Protein AF-A0A4R7TVL1-F1 (afdb_monomer)

Radius of gyration: 19.16 Å; Cα contacts (8 Å, |Δi|>4): 95; chains: 1; bounding box: 61×20×56 Å

Mean predicted aligned error: 7.02 Å

Nearest PDB structures (foldseek):
  8eja-assembly1_B  TM=5.058E-01  e=2.540E+00  synthetic construct

Foldseek 3Di:
DPPPPADPVLVVQLVVQLVVVLVVQVVCVVVPVLLNVLLVLLLVLVVQLVVQLVVQVVVLVVVVVVDPDPPVSVVVSVVSNVVSVVVSVVSVVVVQVVLVVVCVVVVHDSPCPPPSSVCSNCSSVVSVVVSVVVVVVVVVVVVVVVVD

Structure (mmCIF, N/CA/C/O backbone):
data_AF-A0A4R7TVL1-F1
#
_entry.id   AF-A0A4R7TVL1-F1
#
loop_
_atom_site.group_PDB
_atom_site.id
_atom_site.type_symbol
_atom_site.label_atom_id
_atom_site.label_alt_id
_atom_site.label_comp_id
_atom_site.label_asym_id
_atom_site.label_entity_id
_atom_site.label_seq_id
_atom_site.pdbx_PDB_ins_code
_atom_site.Cartn_x
_atom_site.Cartn_y
_atom_site.Cartn_z
_atom_site.occupancy
_atom_site.B_iso_or_equiv
_atom_site.auth_seq_id
_atom_site.auth_comp_id
_atom_site.auth_asym_id
_atom_site.auth_atom_id
_atom_site.pdbx_PDB_model_num
ATOM 1 N N . MET A 1 1 ? -21.697 -12.369 18.316 1.00 29.62 1 MET A N 1
ATOM 2 C CA . MET A 1 1 ? -21.989 -11.792 16.985 1.00 29.62 1 MET A CA 1
ATOM 3 C C . MET A 1 1 ? -20.853 -10.844 16.601 1.00 29.62 1 MET A C 1
ATOM 5 O O . MET A 1 1 ? -20.816 -9.701 17.048 1.00 29.62 1 MET A O 1
ATOM 9 N N . THR A 1 2 ? -19.835 -11.340 15.901 1.00 31.45 2 THR A N 1
ATOM 10 C CA . THR A 1 2 ? -18.734 -10.513 15.387 1.00 31.45 2 THR A CA 1
ATOM 11 C C . THR A 1 2 ? -19.299 -9.596 14.310 1.00 31.45 2 THR A C 1
ATOM 13 O O . THR A 1 2 ? -19.617 -10.050 13.218 1.00 31.45 2 THR A O 1
ATOM 16 N N . LYS A 1 3 ? -19.479 -8.308 14.623 1.00 42.66 3 LYS A N 1
ATOM 17 C CA . LYS A 1 3 ? -19.609 -7.284 13.582 1.00 42.66 3 LYS A CA 1
ATOM 18 C C . LYS A 1 3 ? -18.309 -7.345 12.782 1.00 42.66 3 LYS A C 1
ATOM 20 O O . LYS A 1 3 ? -17.269 -6.948 13.306 1.00 42.66 3 LYS A O 1
ATOM 25 N N . ASP A 1 4 ? -18.357 -7.933 11.590 1.00 48.88 4 ASP A N 1
ATOM 26 C CA . ASP A 1 4 ? -17.202 -8.008 10.703 1.00 48.88 4 ASP A CA 1
ATOM 27 C C . ASP A 1 4 ? -16.665 -6.584 10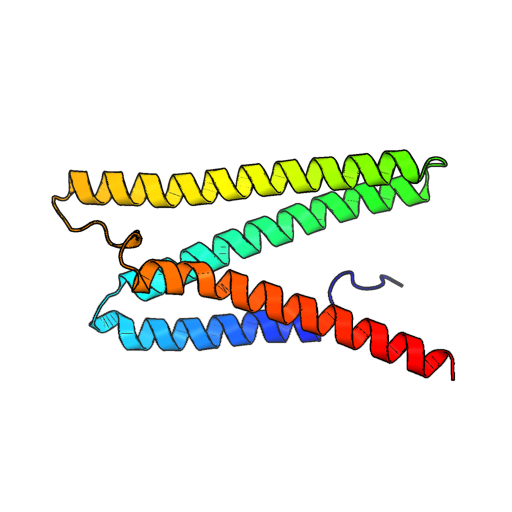.495 1.00 48.88 4 ASP A C 1
ATOM 29 O O . ASP A 1 4 ? -17.401 -5.663 10.141 1.00 48.88 4 ASP A O 1
ATOM 33 N N . VAL A 1 5 ? -15.380 -6.389 10.803 1.00 51.59 5 VAL A N 1
ATOM 34 C CA . VAL A 1 5 ? -14.697 -5.084 10.729 1.00 51.59 5 VAL A CA 1
ATOM 35 C C . VAL A 1 5 ? -14.596 -4.599 9.273 1.00 51.59 5 VAL A C 1
ATOM 37 O O . VAL A 1 5 ? -14.470 -3.403 9.028 1.00 51.59 5 VAL A O 1
ATOM 40 N N . ILE A 1 6 ? -14.712 -5.521 8.311 1.00 59.03 6 ILE A N 1
ATOM 41 C CA . ILE A 1 6 ? -14.712 -5.278 6.867 1.00 59.03 6 ILE A CA 1
ATOM 42 C C . ILE A 1 6 ? -15.932 -5.990 6.270 1.00 59.03 6 ILE A C 1
ATOM 44 O O . ILE A 1 6 ? -16.136 -7.178 6.513 1.00 59.03 6 ILE A O 1
ATOM 48 N N . ASP A 1 7 ? -16.740 -5.281 5.477 1.00 70.56 7 ASP A N 1
ATOM 49 C CA . ASP A 1 7 ? -17.842 -5.894 4.726 1.00 70.56 7 ASP A CA 1
ATOM 50 C C . ASP A 1 7 ? -17.260 -6.894 3.715 1.00 70.56 7 ASP A C 1
ATOM 52 O O . ASP A 1 7 ? -16.545 -6.505 2.786 1.00 70.56 7 ASP A O 1
ATOM 56 N N . LYS A 1 8 ? -17.569 -8.187 3.886 1.00 74.81 8 LYS A N 1
ATOM 57 C CA . LYS A 1 8 ? -17.088 -9.270 3.012 1.00 74.81 8 LYS A CA 1
ATOM 58 C C . LYS A 1 8 ? -17.325 -8.972 1.531 1.00 74.81 8 LYS A C 1
ATOM 60 O O . LYS A 1 8 ? -16.461 -9.278 0.716 1.00 74.81 8 LYS A O 1
ATOM 65 N N . LYS A 1 9 ? -18.447 -8.333 1.171 1.00 77.81 9 LYS A N 1
ATOM 66 C CA . LYS A 1 9 ? -18.754 -7.988 -0.229 1.00 77.81 9 LYS A CA 1
ATOM 67 C C . LYS A 1 9 ? -17.755 -6.978 -0.794 1.00 77.81 9 LYS A C 1
ATOM 69 O O . LYS A 1 9 ? -17.403 -7.050 -1.962 1.00 77.81 9 LYS A O 1
ATOM 74 N N . ILE A 1 10 ? -17.273 -6.063 0.037 1.00 80.50 10 ILE A N 1
ATOM 75 C CA . ILE A 1 10 ? -16.334 -5.013 -0.369 1.00 80.50 10 ILE A CA 1
ATOM 76 C C . ILE A 1 10 ? -14.918 -5.555 -0.463 1.00 80.50 10 ILE A C 1
ATOM 78 O O . ILE A 1 10 ? -14.186 -5.194 -1.379 1.00 80.50 10 ILE A O 1
ATOM 82 N N . PHE A 1 11 ? -14.556 -6.480 0.424 1.00 82.06 11 PHE A N 1
ATOM 83 C CA . PHE A 1 11 ? -13.307 -7.217 0.285 1.00 82.06 11 PHE A CA 1
ATOM 84 C C . PHE A 1 11 ? -13.270 -8.026 -1.020 1.00 82.06 11 PHE A C 1
ATOM 86 O O . PHE A 1 11 ? -12.269 -8.001 -1.728 1.00 82.06 11 PHE A O 1
ATOM 93 N N . VAL A 1 12 ? -14.381 -8.678 -1.387 1.00 85.62 12 VAL A N 1
ATOM 94 C CA . VAL A 1 12 ? -14.497 -9.374 -2.679 1.00 85.62 12 VAL A CA 1
ATOM 95 C C . VAL A 1 12 ? -14.328 -8.400 -3.847 1.00 85.62 12 VAL A C 1
ATOM 97 O O . VAL A 1 12 ? -13.551 -8.690 -4.749 1.00 85.62 12 VAL A O 1
ATOM 100 N N . ILE A 1 13 ? -14.976 -7.229 -3.813 1.00 86.62 13 ILE A N 1
ATOM 101 C CA . ILE A 1 13 ? -14.802 -6.189 -4.846 1.00 86.62 13 ILE A CA 1
ATOM 102 C C . ILE A 1 13 ? -13.330 -5.768 -4.957 1.00 86.62 13 ILE A C 1
ATOM 104 O O . ILE A 1 13 ? -12.794 -5.724 -6.062 1.00 86.62 13 ILE A O 1
ATOM 108 N N . PHE A 1 14 ? -12.658 -5.523 -3.829 1.00 89.75 14 PHE A N 1
ATOM 109 C CA . PHE A 1 14 ? -11.236 -5.182 -3.801 1.00 89.75 14 PHE A CA 1
ATOM 110 C C . PHE A 1 14 ? -10.373 -6.257 -4.481 1.00 89.75 14 PHE A C 1
ATOM 112 O O . PHE A 1 14 ? -9.539 -5.930 -5.325 1.00 89.75 14 PHE A O 1
ATOM 119 N N . VAL A 1 15 ? -10.582 -7.535 -4.153 1.00 90.62 15 VAL A N 1
ATOM 120 C CA . VAL A 1 15 ? -9.815 -8.647 -4.738 1.00 90.62 15 VAL A CA 1
ATOM 121 C C . VAL A 1 15 ? -10.101 -8.792 -6.232 1.00 90.62 15 VAL A C 1
ATOM 123 O O . VAL A 1 15 ? -9.164 -8.869 -7.022 1.00 90.62 15 VAL A O 1
ATOM 126 N N . VAL A 1 16 ? -11.374 -8.776 -6.635 1.00 93.12 16 VAL A N 1
ATOM 127 C CA . VAL A 1 16 ? -11.780 -8.928 -8.043 1.00 93.12 16 VAL A CA 1
ATOM 128 C C . VAL A 1 16 ? -11.211 -7.804 -8.905 1.00 93.12 16 VAL A C 1
ATOM 130 O O . VAL A 1 16 ? -10.662 -8.078 -9.969 1.00 93.12 16 VAL A O 1
ATOM 133 N N . LEU A 1 17 ? -11.270 -6.554 -8.438 1.00 93.56 17 LEU A N 1
ATOM 134 C CA . LEU A 1 17 ? -10.680 -5.424 -9.157 1.00 93.56 17 LEU A CA 1
ATOM 135 C C . LEU A 1 17 ? -9.159 -5.570 -9.282 1.00 93.56 17 LEU A C 1
ATOM 137 O O . LEU A 1 17 ? -8.616 -5.340 -10.358 1.00 93.56 17 LEU A O 1
ATOM 141 N N . ASN A 1 18 ? -8.463 -6.007 -8.229 1.00 95.56 18 ASN A N 1
ATOM 142 C CA . ASN A 1 18 ? -7.019 -6.239 -8.315 1.00 95.56 18 ASN A CA 1
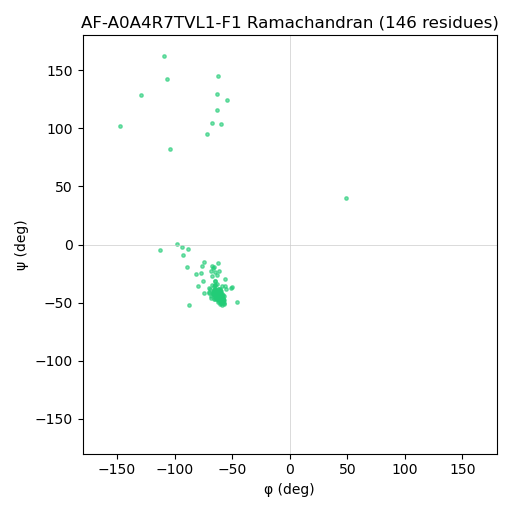ATOM 143 C C . ASN A 1 18 ? -6.658 -7.367 -9.288 1.00 95.56 18 ASN A C 1
ATOM 145 O O . ASN A 1 18 ? -5.671 -7.230 -10.007 1.00 95.56 18 ASN A O 1
ATOM 149 N N . ILE A 1 19 ? -7.447 -8.445 -9.346 1.00 95.06 19 ILE A N 1
ATOM 150 C CA . ILE A 1 19 ? -7.264 -9.524 -10.330 1.00 95.06 19 ILE A CA 1
ATOM 151 C C . ILE A 1 19 ? -7.505 -8.995 -11.745 1.00 95.06 19 ILE A C 1
ATOM 153 O O . ILE A 1 19 ? -6.700 -9.245 -12.635 1.00 95.06 19 ILE A O 1
ATOM 157 N N . PHE A 1 20 ? -8.572 -8.224 -11.954 1.00 96.25 20 PHE A N 1
ATOM 158 C CA . PHE A 1 20 ? -8.883 -7.632 -13.254 1.00 96.25 20 PHE A CA 1
ATOM 159 C C . PHE A 1 20 ? -7.742 -6.740 -13.766 1.00 96.25 20 PHE A C 1
ATOM 161 O O . PHE A 1 20 ? -7.275 -6.919 -14.889 1.00 96.25 20 PHE A O 1
ATOM 168 N N . PHE A 1 21 ? -7.218 -5.843 -12.925 1.00 95.06 21 PHE A N 1
ATOM 169 C CA . PHE A 1 21 ? -6.055 -5.026 -13.284 1.00 95.06 21 PHE A CA 1
ATOM 170 C C . PHE A 1 21 ? -4.779 -5.858 -13.465 1.00 95.06 21 PHE A C 1
ATOM 172 O O . PHE A 1 21 ? -4.006 -5.578 -14.377 1.00 95.06 21 PHE A O 1
ATOM 179 N N . ALA A 1 22 ? -4.578 -6.917 -12.674 1.00 94.62 22 ALA A N 1
ATOM 180 C CA . ALA A 1 22 ? -3.458 -7.835 -12.876 1.00 94.62 22 ALA A CA 1
ATOM 181 C C . ALA A 1 22 ? -3.517 -8.501 -14.259 1.00 94.62 22 ALA A C 1
ATOM 183 O O . ALA A 1 22 ? -2.488 -8.607 -14.914 1.00 94.62 22 ALA A O 1
ATOM 184 N N . LEU A 1 23 ? -4.705 -8.891 -14.733 1.00 95.19 23 LEU A N 1
ATOM 185 C CA . LEU A 1 23 ? -4.888 -9.441 -16.080 1.00 95.19 23 LEU A CA 1
ATOM 186 C C . LEU A 1 23 ? -4.603 -8.401 -17.170 1.00 95.19 23 LEU A C 1
ATOM 188 O O . LEU A 1 23 ? -3.962 -8.739 -18.162 1.00 95.19 23 LEU A O 1
ATOM 192 N N . ILE A 1 24 ? -5.003 -7.137 -16.976 1.00 93.69 24 ILE A N 1
ATOM 193 C CA . ILE A 1 24 ? -4.649 -6.041 -17.894 1.00 93.69 24 ILE A CA 1
ATOM 194 C C . ILE A 1 24 ? -3.126 -5.893 -17.972 1.00 93.69 24 ILE A C 1
ATOM 196 O O . ILE A 1 24 ? -2.562 -5.910 -19.064 1.00 93.69 24 ILE A O 1
ATOM 200 N N . TYR A 1 25 ? -2.432 -5.808 -16.836 1.00 93.06 25 TYR A N 1
ATOM 201 C CA . TYR A 1 25 ? -0.974 -5.663 -16.832 1.00 93.06 25 TYR A CA 1
ATOM 202 C C . TYR A 1 25 ? -0.252 -6.904 -17.350 1.00 93.06 25 TYR A C 1
ATOM 204 O O . TYR A 1 25 ? 0.754 -6.772 -18.038 1.00 93.06 25 TYR A O 1
ATOM 212 N N . LEU A 1 26 ? -0.786 -8.098 -17.088 1.00 92.12 26 LEU A N 1
ATOM 213 C CA . LEU A 1 26 ? -0.276 -9.342 -17.653 1.00 92.12 26 LEU A CA 1
ATOM 214 C C . LEU A 1 26 ? -0.431 -9.362 -19.177 1.00 92.12 26 LEU A C 1
ATOM 216 O O . LEU A 1 26 ? 0.493 -9.765 -19.875 1.00 92.12 26 LEU A O 1
ATOM 220 N N . SER A 1 27 ? -1.555 -8.865 -19.702 1.00 92.94 27 SER A N 1
ATOM 221 C CA . SER A 1 27 ? -1.753 -8.742 -21.148 1.00 92.94 27 SER A CA 1
ATOM 222 C C . SER A 1 27 ? -0.763 -7.774 -21.794 1.00 92.94 27 SER A C 1
ATOM 224 O O . SER A 1 27 ? -0.432 -7.963 -22.951 1.00 92.94 27 SER A O 1
ATOM 226 N N . LEU A 1 28 ? -0.241 -6.791 -21.052 1.00 89.62 28 LEU A N 1
ATOM 227 C CA . LEU A 1 28 ? 0.774 -5.838 -21.516 1.00 89.62 28 LEU A CA 1
ATOM 228 C C . LEU A 1 28 ? 2.212 -6.280 -21.187 1.00 89.62 28 LEU A C 1
ATOM 230 O O . LEU A 1 28 ? 3.169 -5.610 -21.576 1.00 89.62 28 LEU A O 1
ATOM 234 N N . ALA A 1 29 ? 2.388 -7.412 -20.498 1.00 82.81 29 ALA A N 1
ATOM 235 C CA . ALA A 1 29 ? 3.693 -7.865 -20.019 1.00 82.81 29 ALA A CA 1
ATOM 236 C C . ALA A 1 29 ? 4.656 -8.260 -21.152 1.00 82.81 29 ALA A C 1
ATOM 238 O O . ALA A 1 29 ? 5.863 -8.289 -20.929 1.00 82.81 29 ALA A O 1
ATOM 239 N N . PHE A 1 30 ? 4.150 -8.527 -22.363 1.00 83.62 30 PHE A N 1
ATOM 240 C CA . PHE A 1 30 ? 4.994 -8.740 -23.545 1.00 83.62 30 PHE A CA 1
ATOM 241 C C . PHE A 1 30 ? 5.724 -7.462 -23.993 1.00 83.62 30 PHE A C 1
ATOM 243 O O . PHE A 1 30 ? 6.748 -7.557 -24.663 1.00 83.62 30 PHE A O 1
ATOM 250 N N . ILE A 1 31 ? 5.202 -6.282 -23.631 1.00 84.62 31 ILE A N 1
ATOM 251 C CA . ILE A 1 31 ? 5.834 -4.980 -23.885 1.00 84.62 31 ILE A CA 1
ATOM 252 C C . ILE A 1 31 ? 6.788 -4.657 -22.739 1.00 84.62 31 ILE A C 1
ATOM 254 O O . ILE A 1 31 ? 7.956 -4.348 -22.959 1.00 84.62 31 ILE A O 1
ATOM 258 N N . ASP A 1 32 ? 6.279 -4.732 -21.508 1.00 85.25 32 ASP A N 1
ATOM 259 C CA . ASP A 1 32 ? 7.058 -4.448 -20.311 1.00 85.25 32 ASP A CA 1
ATOM 260 C C . ASP A 1 32 ? 6.585 -5.314 -19.135 1.00 85.25 32 ASP 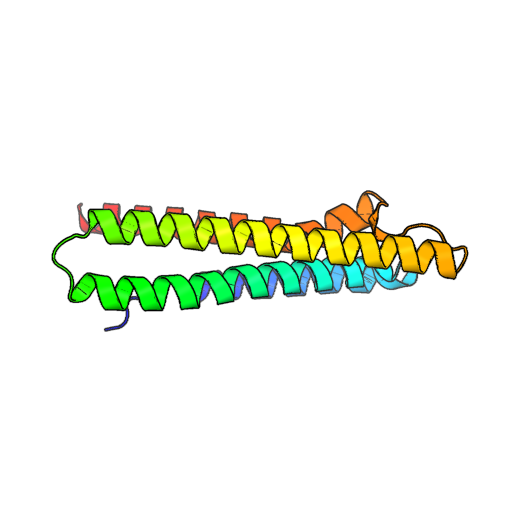A C 1
ATOM 262 O O . ASP A 1 32 ? 5.577 -5.047 -18.477 1.00 85.25 32 ASP A O 1
ATOM 266 N N . TRP A 1 33 ? 7.349 -6.367 -18.842 1.00 84.75 33 TRP A N 1
ATOM 267 C CA . TRP A 1 33 ? 7.082 -7.291 -17.736 1.00 84.75 33 TRP A CA 1
ATOM 268 C C . TRP A 1 33 ? 7.123 -6.607 -16.359 1.00 84.75 33 TRP A C 1
ATOM 270 O O . TRP A 1 33 ? 6.613 -7.139 -15.369 1.00 84.75 33 TRP A O 1
ATOM 280 N N . THR A 1 34 ? 7.697 -5.408 -16.269 1.00 86.94 34 THR A N 1
ATOM 281 C CA . THR A 1 34 ? 7.779 -4.670 -15.009 1.00 86.94 34 THR A CA 1
ATOM 282 C C . THR A 1 34 ? 6.436 -4.056 -14.602 1.00 86.94 34 THR A C 1
ATOM 284 O O . THR A 1 34 ? 6.225 -3.784 -13.419 1.00 86.94 34 THR A O 1
ATOM 287 N N . LEU A 1 35 ? 5.470 -3.974 -15.529 1.00 89.19 35 LEU A N 1
ATOM 288 C CA . LEU A 1 35 ? 4.090 -3.564 -15.251 1.00 89.19 35 LEU A CA 1
ATOM 289 C C . LEU A 1 35 ? 3.415 -4.499 -14.240 1.00 89.19 35 LEU A C 1
ATOM 291 O O . LEU A 1 35 ? 2.869 -4.035 -13.235 1.00 89.19 35 LEU A O 1
ATOM 295 N N . ILE A 1 36 ? 3.482 -5.816 -14.482 1.00 90.69 36 ILE A N 1
ATOM 296 C CA . ILE A 1 36 ? 2.872 -6.815 -13.595 1.00 90.69 36 ILE A CA 1
ATOM 297 C C . ILE A 1 36 ? 3.619 -6.902 -12.261 1.00 90.69 36 ILE A C 1
ATOM 299 O O . ILE A 1 36 ? 2.981 -7.005 -11.214 1.00 90.69 36 ILE A O 1
ATOM 303 N N . LEU A 1 37 ? 4.951 -6.773 -12.269 1.00 88.31 37 LEU A N 1
ATOM 304 C CA . LEU A 1 37 ? 5.728 -6.692 -11.031 1.00 88.31 37 LEU A CA 1
ATOM 305 C C . LEU A 1 37 ? 5.336 -5.487 -10.175 1.00 88.31 37 LEU A C 1
ATOM 307 O O . LEU A 1 37 ? 5.203 -5.633 -8.958 1.00 88.31 37 LEU A O 1
ATOM 311 N N . GLY A 1 38 ? 5.163 -4.316 -10.792 1.00 90.56 38 GLY A N 1
ATOM 312 C CA . GLY A 1 38 ? 4.739 -3.099 -10.106 1.00 90.56 38 GLY A CA 1
ATOM 313 C C . GLY A 1 38 ? 3.412 -3.316 -9.385 1.00 90.56 38 GLY A C 1
ATOM 314 O O . GLY A 1 38 ? 3.330 -3.113 -8.172 1.00 90.56 38 GLY A O 1
ATOM 315 N N . HIS A 1 39 ? 2.413 -3.848 -10.096 1.00 93.81 39 HIS A N 1
ATOM 316 C CA . HIS A 1 39 ? 1.098 -4.164 -9.527 1.00 93.81 39 HIS A CA 1
ATOM 317 C C . HIS A 1 39 ? 1.164 -5.196 -8.397 1.00 93.81 39 HIS A C 1
ATOM 319 O O . HIS A 1 39 ? 0.575 -4.984 -7.338 1.00 93.81 39 HIS A O 1
ATOM 325 N N . LEU A 1 40 ? 1.917 -6.288 -8.571 1.00 92.25 40 LEU A N 1
ATOM 326 C CA . LEU A 1 40 ? 2.085 -7.307 -7.527 1.00 92.25 40 LEU A CA 1
ATOM 327 C C . LEU A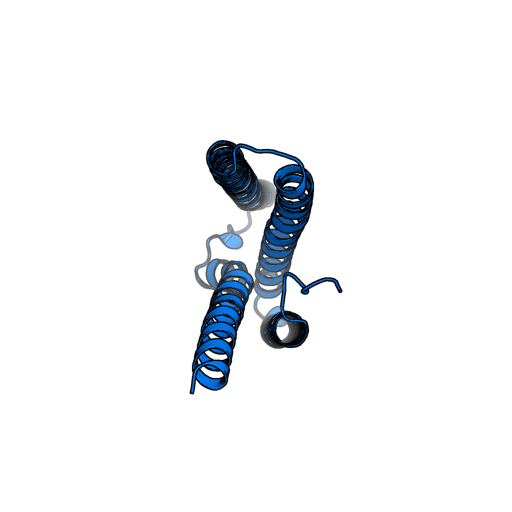 1 40 ? 2.769 -6.738 -6.280 1.00 92.25 40 LEU A C 1
ATOM 329 O O . LEU A 1 40 ? 2.323 -6.994 -5.161 1.00 92.25 40 LEU A O 1
ATOM 333 N N . THR A 1 41 ? 3.808 -5.923 -6.463 1.00 91.75 41 THR A N 1
ATOM 334 C CA . THR A 1 41 ? 4.512 -5.258 -5.359 1.00 91.75 41 THR A CA 1
ATOM 335 C C . THR A 1 41 ? 3.567 -4.316 -4.616 1.00 91.75 41 THR A C 1
ATOM 337 O O . THR A 1 41 ? 3.463 -4.390 -3.392 1.00 91.75 41 THR A O 1
ATOM 340 N N . GLY A 1 42 ? 2.812 -3.485 -5.340 1.00 93.25 42 GLY A N 1
ATOM 341 C CA . GLY A 1 42 ? 1.804 -2.596 -4.756 1.00 93.25 42 GLY A CA 1
ATOM 342 C C . GLY A 1 42 ? 0.710 -3.352 -3.997 1.00 93.25 42 GLY A C 1
ATOM 343 O O . GLY A 1 42 ? 0.312 -2.956 -2.899 1.00 93.25 42 GLY A O 1
ATOM 344 N N . PHE A 1 43 ? 0.264 -4.488 -4.537 1.00 94.12 43 PHE A N 1
ATOM 345 C CA . PHE A 1 43 ? -0.732 -5.341 -3.896 1.00 94.12 43 PHE A CA 1
ATOM 346 C C . PHE A 1 43 ? -0.203 -5.913 -2.578 1.00 94.12 43 PHE A C 1
ATOM 348 O O . PHE A 1 43 ? -0.886 -5.828 -1.557 1.00 94.12 43 PHE A O 1
ATOM 355 N N . LEU A 1 44 ? 1.032 -6.424 -2.565 1.00 92.62 44 LEU A N 1
ATOM 356 C CA . LEU A 1 44 ? 1.676 -6.935 -1.351 1.00 92.62 44 LEU A CA 1
ATOM 357 C C . LEU A 1 44 ? 1.836 -5.850 -0.279 1.00 92.62 44 LEU A C 1
ATOM 359 O O . LEU A 1 44 ? 1.545 -6.111 0.889 1.00 92.62 44 LEU A O 1
ATOM 363 N N . VAL A 1 45 ? 2.228 -4.631 -0.665 1.00 94.06 45 VAL A N 1
ATOM 364 C CA . VAL A 1 45 ? 2.323 -3.474 0.245 1.00 94.06 45 VAL A CA 1
ATOM 365 C C . VAL A 1 45 ? 0.972 -3.191 0.910 1.00 94.06 45 VAL A C 1
ATOM 367 O O . VAL A 1 45 ? 0.902 -3.035 2.130 1.00 94.06 45 VAL A O 1
ATOM 370 N N . ILE A 1 46 ? -0.116 -3.171 0.136 1.00 93.44 46 ILE A N 1
ATOM 371 C CA . ILE A 1 46 ? -1.464 -2.911 0.662 1.00 93.44 46 ILE A CA 1
ATOM 372 C C . ILE A 1 46 ? -1.984 -4.054 1.528 1.00 93.44 46 ILE A C 1
ATOM 374 O O . ILE A 1 46 ? -2.624 -3.797 2.554 1.00 93.44 46 ILE A O 1
ATOM 378 N N . VAL A 1 47 ? -1.701 -5.306 1.167 1.00 91.00 47 VAL A N 1
ATOM 379 C CA . VAL A 1 47 ? -2.048 -6.466 1.997 1.00 91.00 47 VAL A CA 1
ATOM 380 C C . VAL A 1 47 ? -1.307 -6.396 3.330 1.00 91.00 47 VAL A C 1
ATOM 382 O O . VAL A 1 47 ? -1.943 -6.528 4.378 1.00 91.00 47 VAL A O 1
ATOM 385 N N . TYR A 1 48 ? -0.002 -6.112 3.308 1.00 91.75 48 TYR A N 1
ATOM 386 C CA . TYR A 1 48 ? 0.805 -5.918 4.513 1.00 91.75 48 TYR A CA 1
ATOM 387 C C . TYR A 1 48 ? 0.238 -4.798 5.394 1.00 91.75 48 TYR A C 1
ATOM 389 O O . TYR A 1 48 ? -0.026 -5.015 6.582 1.00 91.75 48 TYR A O 1
ATOM 397 N N . PHE A 1 49 ? -0.016 -3.624 4.811 1.00 92.38 49 PHE A N 1
ATOM 398 C CA . PHE A 1 49 ? -0.588 -2.480 5.519 1.00 92.38 49 PHE A CA 1
ATOM 399 C C . PHE A 1 49 ? -1.943 -2.828 6.150 1.00 92.38 49 PHE A C 1
ATOM 401 O O . PHE A 1 49 ? -2.175 -2.562 7.332 1.00 92.38 49 PHE A O 1
ATOM 408 N N . SER A 1 50 ? -2.833 -3.465 5.387 1.00 88.75 50 SER A N 1
ATOM 409 C CA . SER A 1 50 ? -4.191 -3.799 5.829 1.00 88.75 50 SER A CA 1
ATOM 410 C C . SER A 1 50 ? -4.196 -4.864 6.925 1.00 88.75 50 SER A C 1
ATOM 412 O O . SER A 1 50 ? -4.877 -4.695 7.937 1.00 88.75 50 SER A O 1
ATOM 414 N N . MET A 1 51 ? -3.422 -5.944 6.763 1.00 89.38 51 MET A N 1
ATOM 415 C CA . MET A 1 51 ? -3.335 -7.011 7.764 1.00 89.38 51 MET A CA 1
ATOM 416 C C . MET A 1 51 ? -2.731 -6.501 9.070 1.00 89.38 51 MET A C 1
ATOM 418 O O . MET A 1 51 ? -3.289 -6.751 10.141 1.00 89.38 51 MET A O 1
ATOM 422 N N . THR A 1 52 ? -1.637 -5.741 8.994 1.00 90.00 52 THR A N 1
ATOM 423 C CA . THR A 1 52 ? -0.962 -5.213 10.187 1.00 90.00 52 THR A CA 1
ATOM 424 C C . THR A 1 52 ? -1.891 -4.281 10.966 1.00 90.00 52 THR A C 1
ATOM 426 O O . THR A 1 52 ? -2.033 -4.432 12.182 1.00 90.00 52 THR A O 1
ATOM 429 N N . ASN A 1 53 ? -2.613 -3.392 10.271 1.00 89.12 53 ASN A N 1
ATOM 430 C CA . ASN A 1 53 ? -3.628 -2.542 10.896 1.00 89.12 53 ASN A CA 1
ATOM 431 C C . ASN A 1 53 ? -4.787 -3.352 11.490 1.00 89.12 53 ASN A C 1
ATOM 433 O O . ASN A 1 53 ? -5.199 -3.089 12.619 1.00 89.12 53 ASN A O 1
ATOM 437 N N . TYR A 1 54 ? -5.294 -4.364 10.780 1.00 86.94 54 TYR A N 1
ATOM 438 C CA . TYR A 1 54 ? -6.375 -5.216 11.280 1.00 86.94 54 TYR A CA 1
ATOM 439 C C . TYR A 1 54 ? -5.997 -5.904 12.598 1.00 86.94 54 TYR A C 1
ATOM 441 O O . TYR A 1 54 ? -6.754 -5.836 13.571 1.00 86.94 54 TYR A O 1
ATOM 449 N N . PHE A 1 55 ? -4.821 -6.534 12.664 1.00 86.62 55 PHE A N 1
ATOM 450 C CA . PHE A 1 55 ? -4.366 -7.217 13.876 1.00 86.62 55 PHE A CA 1
ATOM 451 C C . PHE A 1 55 ? -4.100 -6.239 15.024 1.00 86.62 55 PHE A C 1
ATOM 453 O O . PHE A 1 55 ? -4.525 -6.496 16.156 1.00 86.62 55 PHE A O 1
ATOM 460 N N . ALA A 1 56 ? -3.463 -5.101 14.735 1.00 87.50 56 ALA A N 1
ATOM 461 C CA . ALA A 1 56 ? -3.219 -4.049 15.714 1.00 87.50 56 ALA A CA 1
ATOM 462 C C . ALA A 1 56 ? -4.527 -3.512 16.315 1.00 87.50 56 ALA A C 1
ATOM 464 O O . ALA A 1 56 ? -4.705 -3.515 17.536 1.00 87.50 56 ALA A O 1
ATOM 465 N N . PHE A 1 57 ? -5.476 -3.115 15.466 1.00 85.81 57 PHE A N 1
ATOM 466 C CA . PHE A 1 57 ? -6.762 -2.582 15.906 1.00 85.81 57 PHE A CA 1
ATOM 467 C C . PHE A 1 57 ? -7.595 -3.621 16.641 1.00 85.81 57 PHE A C 1
ATOM 469 O O . PHE A 1 57 ? -8.171 -3.303 17.679 1.00 85.81 57 PHE A O 1
ATOM 476 N N . LYS A 1 58 ? -7.611 -4.880 16.186 1.00 85.00 58 LYS A N 1
ATOM 477 C CA . LYS A 1 58 ? -8.307 -5.966 16.890 1.00 85.00 58 LYS A CA 1
ATOM 478 C C . LYS A 1 58 ? -7.801 -6.118 18.326 1.00 85.00 58 LYS A C 1
ATOM 480 O O . LYS A 1 58 ? -8.615 -6.224 19.243 1.00 85.00 58 LYS A O 1
ATOM 485 N N . LYS A 1 59 ? -6.480 -6.078 18.533 1.00 84.31 59 LYS A N 1
ATOM 486 C CA . LYS A 1 59 ? -5.861 -6.199 19.863 1.00 84.31 59 LYS A CA 1
ATOM 487 C C . LYS A 1 59 ? -6.213 -5.018 20.773 1.00 84.31 59 LYS A C 1
ATOM 489 O O . LYS A 1 59 ? -6.546 -5.226 21.938 1.00 84.31 59 LYS A O 1
ATOM 494 N N . VAL A 1 60 ? -6.194 -3.793 20.245 1.00 83.31 60 VAL A N 1
ATOM 495 C CA . VAL A 1 60 ? -6.567 -2.581 21.000 1.00 83.31 60 VAL A CA 1
ATOM 496 C C . VAL A 1 60 ? -8.064 -2.566 21.329 1.00 83.31 60 VAL A C 1
ATOM 498 O O . VAL A 1 60 ? -8.445 -2.321 22.470 1.00 83.31 60 VAL A O 1
ATOM 501 N N . MET A 1 61 ? -8.935 -2.912 20.377 1.00 79.25 61 MET A N 1
ATOM 502 C CA . MET A 1 61 ? -10.385 -2.965 20.614 1.00 79.25 61 MET A CA 1
ATOM 503 C C . MET A 1 61 ? -10.786 -4.039 21.634 1.00 79.25 61 MET A C 1
ATOM 505 O O . MET A 1 61 ? -11.760 -3.858 22.364 1.00 79.25 61 MET A O 1
ATOM 509 N N . GLN A 1 62 ? -10.050 -5.152 21.712 1.00 82.06 62 GLN A N 1
ATOM 510 C CA . GLN A 1 62 ? -10.245 -6.148 22.769 1.00 82.06 62 GLN A CA 1
ATOM 511 C C . GLN A 1 62 ? -9.907 -5.583 24.155 1.00 82.06 62 GLN A C 1
ATOM 513 O O . GLN A 1 62 ? -10.638 -5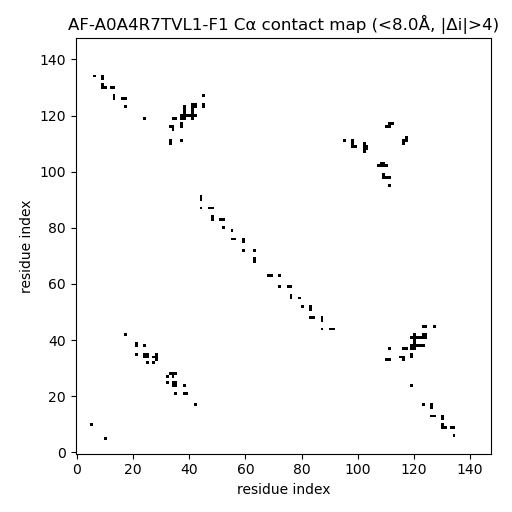.856 25.103 1.00 82.06 62 GLN A O 1
ATOM 518 N N . ARG A 1 63 ? -8.860 -4.756 24.269 1.00 77.69 63 ARG A N 1
ATOM 519 C CA . ARG A 1 63 ? -8.490 -4.082 25.526 1.00 77.69 63 ARG A CA 1
ATOM 520 C C . ARG A 1 63 ? -9.488 -2.998 25.928 1.00 77.69 63 ARG A C 1
ATOM 522 O O . ARG A 1 63 ? -9.889 -2.961 27.086 1.00 77.69 63 ARG A O 1
ATOM 529 N N . GLN A 1 64 ? -9.975 -2.206 24.970 1.00 75.88 64 GLN A N 1
ATOM 530 C CA . GLN A 1 64 ? -10.992 -1.168 25.204 1.00 75.88 64 GLN A CA 1
ATOM 531 C C . GLN A 1 64 ? -12.284 -1.686 25.842 1.00 75.88 64 GLN A C 1
ATOM 533 O O . GLN A 1 64 ? -12.955 -0.934 26.541 1.00 75.88 64 GLN A O 1
ATOM 538 N N . LYS A 1 65 ? -12.673 -2.946 25.601 1.00 72.62 65 LYS A N 1
ATOM 539 C CA . LYS A 1 65 ? -13.862 -3.525 26.251 1.00 72.62 65 LYS A CA 1
ATOM 540 C C . LYS A 1 65 ? -13.712 -3.651 27.767 1.00 72.62 65 LYS A C 1
ATOM 542 O O . LYS A 1 65 ? -14.725 -3.675 28.456 1.00 72.62 65 LYS A O 1
ATOM 547 N N . ASN A 1 66 ? -12.475 -3.706 28.255 1.00 69.31 66 ASN A N 1
ATOM 548 C CA . ASN A 1 66 ? -12.148 -3.959 29.652 1.00 69.31 66 ASN A CA 1
ATOM 549 C C . ASN A 1 66 ? -11.525 -2.734 30.345 1.00 69.31 66 ASN A C 1
ATOM 551 O O . ASN A 1 66 ? -11.267 -2.800 31.543 1.00 69.31 66 ASN A O 1
ATOM 555 N N . SER A 1 67 ? -11.259 -1.635 29.625 1.00 70.31 67 SER A N 1
ATOM 556 C CA . SER A 1 67 ? -10.646 -0.423 30.182 1.00 70.31 67 SER A CA 1
ATOM 557 C C . SER A 1 67 ? -11.656 0.720 30.331 1.00 70.31 67 SER A C 1
ATOM 559 O O . SER A 1 67 ? -12.549 0.911 29.504 1.00 70.31 67 SER A O 1
ATOM 561 N N . SER A 1 68 ? -11.524 1.495 31.412 1.00 68.75 68 SER A N 1
ATOM 562 C CA . SER A 1 68 ? -12.388 2.648 31.698 1.00 68.75 68 SER A CA 1
ATOM 563 C C . SER A 1 68 ? -12.033 3.880 30.856 1.00 68.75 68 SER A C 1
ATOM 565 O O . SER A 1 68 ? -12.903 4.713 30.592 1.00 68.75 68 SER A O 1
ATOM 567 N N . ASP A 1 69 ? -10.789 3.986 30.371 1.00 79.38 69 ASP A N 1
ATOM 568 C CA . ASP A 1 69 ? -10.289 5.177 29.679 1.00 79.38 69 ASP A CA 1
ATOM 569 C C . ASP A 1 69 ? -10.204 5.014 28.151 1.00 79.38 69 ASP A C 1
ATOM 571 O O . ASP A 1 69 ? -9.156 4.779 27.538 1.00 79.38 69 ASP A O 1
ATOM 575 N N . LYS A 1 70 ? -11.355 5.207 27.500 1.00 78.38 70 LYS A N 1
ATOM 576 C CA . LYS A 1 70 ? -11.496 5.154 26.035 1.00 78.38 70 LYS A CA 1
ATOM 577 C C . LYS A 1 70 ? -10.654 6.210 25.299 1.00 78.38 70 LYS A C 1
ATOM 579 O O . LYS A 1 70 ? -10.367 6.030 24.112 1.00 78.38 70 LYS A O 1
ATOM 584 N N . LYS A 1 71 ? -10.269 7.319 25.952 1.00 83.12 71 LYS A N 1
ATOM 585 C CA . LYS A 1 71 ? -9.480 8.391 25.315 1.00 83.12 71 LYS A CA 1
ATOM 586 C C . LYS A 1 71 ? -8.027 7.964 25.123 1.00 83.12 71 LYS A C 1
ATOM 588 O O . LYS A 1 71 ? -7.468 8.214 24.053 1.00 83.12 71 LYS A O 1
ATOM 593 N N . VAL A 1 72 ? -7.434 7.304 26.119 1.00 84.81 72 VAL A N 1
ATOM 594 C CA . VAL A 1 72 ? -6.056 6.786 26.049 1.00 84.81 72 VAL A CA 1
ATOM 595 C C . VAL A 1 72 ? -5.932 5.735 24.950 1.00 84.81 72 VAL A C 1
ATOM 597 O O . VAL A 1 72 ? -5.056 5.833 24.093 1.00 84.81 72 VAL A O 1
ATOM 600 N N . GLU A 1 73 ? -6.873 4.798 24.885 1.00 84.31 73 GLU A N 1
ATOM 601 C CA . GLU A 1 73 ? -6.867 3.742 23.870 1.00 84.31 73 GLU A CA 1
ATOM 602 C C . GLU A 1 73 ? -7.008 4.291 22.440 1.00 84.31 73 GLU A C 1
ATOM 604 O O . GLU A 1 73 ? -6.393 3.776 21.507 1.00 84.31 73 GLU A O 1
ATOM 609 N N . LYS A 1 74 ? -7.770 5.378 22.245 1.00 84.12 74 LYS A N 1
ATOM 610 C CA . LYS A 1 74 ? -7.842 6.066 20.945 1.00 84.12 74 LYS A CA 1
ATOM 611 C C . LYS A 1 74 ? -6.492 6.673 20.548 1.00 84.12 74 LYS A C 1
ATOM 613 O O . LYS A 1 74 ? -6.111 6.571 19.384 1.00 84.12 74 LYS A O 1
ATOM 618 N N . LYS A 1 75 ? -5.759 7.279 21.491 1.00 88.06 75 LYS A N 1
ATOM 619 C CA . LYS A 1 75 ? -4.407 7.812 21.235 1.00 88.06 75 LYS A CA 1
ATOM 620 C C . LYS A 1 75 ? -3.426 6.695 20.870 1.00 88.06 75 LYS A C 1
ATOM 622 O O . LYS A 1 75 ? -2.678 6.851 19.911 1.00 88.06 75 LYS A O 1
ATOM 627 N N . ILE A 1 76 ? -3.483 5.562 21.574 1.00 87.75 76 ILE A N 1
ATOM 628 C CA . ILE A 1 76 ? -2.680 4.367 21.263 1.00 87.75 76 ILE A CA 1
ATOM 629 C C . ILE A 1 76 ? -2.976 3.876 19.843 1.00 87.75 76 ILE A C 1
ATOM 631 O O . ILE A 1 76 ? -2.056 3.579 19.086 1.00 87.75 76 ILE A O 1
ATOM 635 N N . LEU A 1 77 ? -4.252 3.836 19.456 1.00 87.62 77 LEU A N 1
ATOM 636 C CA . LEU A 1 77 ? -4.669 3.386 18.132 1.00 87.62 77 LEU A CA 1
ATOM 637 C C . LEU A 1 77 ? -4.122 4.285 17.011 1.00 87.62 77 LEU A C 1
ATOM 639 O O . LEU A 1 77 ? -3.616 3.777 16.012 1.00 87.62 77 LEU A O 1
ATOM 643 N N . ILE A 1 78 ? -4.164 5.608 17.206 1.00 90.38 78 ILE A N 1
ATOM 644 C CA . ILE A 1 78 ? -3.565 6.585 16.284 1.00 90.38 78 ILE A CA 1
ATOM 645 C C . ILE A 1 78 ? -2.047 6.392 16.211 1.00 90.38 78 ILE A C 1
ATOM 647 O O . ILE A 1 78 ? -1.491 6.337 15.121 1.00 90.38 78 ILE A O 1
ATOM 651 N N . PHE A 1 79 ? -1.379 6.241 17.355 1.00 92.12 79 PHE A N 1
ATOM 652 C CA . PHE A 1 79 ? 0.068 6.046 17.406 1.00 92.12 79 PHE A CA 1
ATOM 653 C C . PHE A 1 79 ? 0.512 4.776 16.663 1.00 92.12 79 PHE A C 1
ATOM 655 O O . PHE A 1 79 ? 1.438 4.827 15.856 1.00 92.12 79 PHE A O 1
ATOM 662 N N . ILE A 1 80 ? -0.188 3.654 16.865 1.00 91.38 80 ILE A N 1
ATOM 663 C CA . ILE A 1 80 ? 0.100 2.402 16.153 1.00 91.38 80 ILE A CA 1
ATOM 664 C C . ILE A 1 80 ? -0.137 2.559 14.646 1.00 91.38 80 ILE A C 1
ATOM 666 O O . ILE A 1 80 ? 0.700 2.127 13.857 1.00 91.38 80 ILE A O 1
ATOM 670 N N . PHE A 1 81 ? -1.232 3.208 14.238 1.00 92.31 81 PHE A N 1
ATOM 671 C CA . PHE A 1 81 ? -1.493 3.494 12.825 1.00 92.31 81 PHE A CA 1
ATOM 672 C C . PHE A 1 81 ? -0.360 4.315 12.188 1.00 92.31 81 PHE A C 1
ATOM 674 O O . PHE A 1 81 ? 0.092 3.997 11.086 1.00 92.31 81 PHE A O 1
ATOM 681 N N . 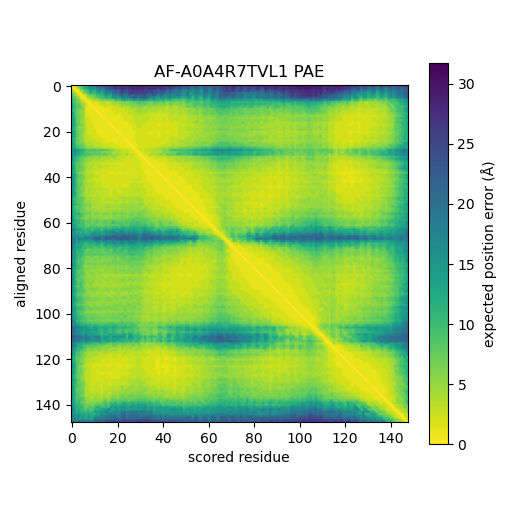THR A 1 82 ? 0.142 5.334 12.893 1.00 93.88 82 THR A N 1
ATOM 682 C CA . THR A 1 82 ? 1.277 6.147 12.438 1.00 93.88 82 THR A CA 1
ATOM 683 C C . THR A 1 82 ? 2.537 5.304 12.271 1.00 93.88 82 THR A C 1
ATOM 685 O O . THR A 1 82 ? 3.178 5.389 11.227 1.00 93.88 82 THR A O 1
ATOM 688 N N . ILE A 1 83 ? 2.868 4.443 13.243 1.00 94.25 83 ILE A N 1
ATOM 689 C CA . ILE A 1 83 ? 4.023 3.537 13.135 1.00 94.25 83 ILE A CA 1
ATOM 690 C C . ILE A 1 83 ? 3.883 2.633 11.910 1.00 94.25 83 ILE A C 1
ATOM 692 O O . ILE A 1 83 ? 4.802 2.569 11.102 1.00 94.25 83 ILE A O 1
ATOM 696 N N . ILE A 1 84 ? 2.728 1.984 11.728 1.00 93.94 84 ILE A N 1
ATOM 697 C CA . ILE A 1 84 ? 2.494 1.090 10.584 1.00 93.94 84 ILE A CA 1
ATOM 698 C C . ILE A 1 84 ? 2.624 1.853 9.261 1.00 93.94 84 ILE A C 1
ATOM 700 O O . ILE A 1 84 ? 3.196 1.333 8.303 1.00 93.94 84 ILE A O 1
ATOM 704 N N . SER A 1 85 ? 2.133 3.092 9.207 1.00 93.31 85 SER A N 1
ATOM 705 C CA . SER A 1 85 ? 2.246 3.952 8.025 1.00 93.31 85 SER A CA 1
ATOM 706 C C . SER A 1 85 ? 3.707 4.279 7.705 1.00 93.31 85 SER A C 1
ATOM 708 O O . SER A 1 85 ? 4.121 4.151 6.554 1.00 93.31 85 SER A O 1
ATOM 710 N N . ILE A 1 86 ? 4.511 4.613 8.720 1.00 95.62 86 ILE A N 1
ATOM 711 C CA . ILE A 1 86 ? 5.955 4.847 8.566 1.00 95.62 86 ILE A CA 1
ATOM 712 C C . ILE A 1 86 ? 6.663 3.565 8.111 1.00 95.62 86 ILE A C 1
ATOM 714 O O . ILE A 1 86 ? 7.436 3.603 7.158 1.00 95.62 86 ILE A O 1
ATOM 718 N N . THR A 1 87 ? 6.381 2.413 8.726 1.00 94.00 87 THR A N 1
ATOM 719 C CA . THR A 1 87 ? 6.978 1.128 8.324 1.00 94.00 87 THR A CA 1
ATOM 720 C C . THR A 1 87 ? 6.609 0.757 6.889 1.00 94.00 87 THR A C 1
ATOM 722 O O . THR A 1 87 ? 7.452 0.275 6.139 1.00 94.00 87 THR A O 1
ATOM 725 N N . THR A 1 88 ? 5.373 1.034 6.477 1.00 93.19 88 THR A N 1
ATOM 726 C CA . THR A 1 88 ? 4.922 0.815 5.097 1.00 93.19 88 THR A CA 1
ATOM 727 C C . THR A 1 88 ? 5.673 1.729 4.133 1.00 93.19 88 THR A C 1
ATOM 729 O O . THR A 1 88 ? 6.161 1.257 3.112 1.00 93.19 88 THR A O 1
ATOM 732 N N . LEU A 1 89 ? 5.854 3.008 4.474 1.00 93.00 89 LEU A N 1
ATOM 733 C CA . LEU A 1 89 ? 6.650 3.945 3.677 1.00 93.00 89 LEU A CA 1
ATOM 734 C C . LEU A 1 89 ? 8.118 3.505 3.551 1.00 93.00 89 LEU A C 1
ATOM 736 O O . LEU A 1 89 ? 8.697 3.597 2.467 1.00 93.00 89 LEU A O 1
ATOM 740 N N . LEU A 1 90 ? 8.714 2.994 4.632 1.00 93.00 90 LEU A N 1
ATOM 741 C CA . LEU A 1 90 ? 10.066 2.429 4.609 1.00 93.00 90 LEU A CA 1
ATOM 742 C C . LEU A 1 90 ? 10.144 1.203 3.694 1.00 93.00 90 LEU A C 1
ATOM 744 O O . LEU A 1 90 ? 11.086 1.079 2.917 1.00 93.00 90 LEU A O 1
ATOM 748 N N . LEU A 1 91 ? 9.138 0.331 3.738 1.00 91.44 91 LEU A N 1
ATOM 749 C CA . LEU A 1 91 ? 9.055 -0.855 2.889 1.00 91.44 91 LEU A CA 1
ATOM 750 C C . LEU A 1 91 ? 8.913 -0.481 1.405 1.00 91.44 91 LEU A C 1
ATOM 752 O O . LEU A 1 91 ? 9.614 -1.045 0.568 1.00 91.44 91 LEU A O 1
ATOM 756 N N . VAL A 1 92 ? 8.102 0.532 1.076 1.00 91.06 92 VAL A N 1
ATOM 757 C CA . VAL A 1 92 ? 8.050 1.104 -0.281 1.00 91.06 92 VAL A CA 1
ATOM 758 C C . VAL A 1 92 ? 9.416 1.661 -0.682 1.00 91.06 92 VAL A C 1
ATOM 760 O O . VAL A 1 92 ? 9.952 1.280 -1.718 1.00 91.06 92 VAL A O 1
ATOM 763 N N . THR A 1 93 ? 10.030 2.495 0.159 1.00 89.88 93 THR A N 1
ATOM 764 C CA . THR A 1 93 ? 11.367 3.060 -0.099 1.00 89.88 93 THR A CA 1
ATOM 765 C C . THR A 1 93 ? 12.410 1.970 -0.358 1.00 89.88 93 THR A C 1
ATOM 767 O O . THR A 1 93 ? 13.255 2.124 -1.243 1.00 89.88 93 THR A O 1
ATOM 770 N N . LEU A 1 94 ? 12.335 0.849 0.364 1.00 89.75 94 LEU A N 1
ATOM 771 C CA . LEU A 1 94 ? 13.238 -0.287 0.204 1.00 89.75 94 LEU A CA 1
ATOM 772 C C . LEU A 1 94 ? 13.062 -0.973 -1.155 1.00 89.75 94 LEU A C 1
ATOM 774 O O . LEU A 1 94 ? 14.064 -1.240 -1.812 1.00 89.75 94 LEU A O 1
ATOM 778 N N . PHE A 1 95 ? 11.826 -1.183 -1.622 1.00 86.56 95 PHE A N 1
ATOM 779 C CA . PHE A 1 95 ? 11.572 -1.712 -2.969 1.00 86.56 95 PHE A CA 1
ATOM 780 C C . PHE A 1 95 ? 12.125 -0.793 -4.064 1.00 86.56 95 PHE A C 1
ATOM 782 O O . PHE A 1 95 ? 12.812 -1.261 -4.975 1.00 86.56 95 PHE A O 1
ATOM 789 N N . PHE A 1 96 ? 11.896 0.518 -3.952 1.00 85.44 96 PHE A N 1
ATOM 790 C CA . PHE A 1 96 ? 12.423 1.486 -4.919 1.00 85.44 96 PHE A CA 1
ATOM 791 C C . PHE A 1 96 ? 13.955 1.524 -4.901 1.00 85.44 96 PHE A C 1
ATOM 793 O O . PHE A 1 96 ? 14.587 1.495 -5.957 1.00 85.44 96 PHE A O 1
ATOM 800 N N . SER A 1 97 ? 14.562 1.524 -3.713 1.00 87.12 97 SER A N 1
ATOM 801 C CA . SER A 1 97 ? 16.021 1.526 -3.553 1.00 87.12 97 SER A CA 1
ATOM 802 C C . SER A 1 97 ? 16.653 0.245 -4.096 1.00 87.12 97 SER A C 1
ATOM 804 O O . SER A 1 97 ? 17.643 0.312 -4.822 1.00 87.12 97 SER A O 1
ATOM 806 N N . ALA A 1 98 ? 16.056 -0.917 -3.814 1.00 86.69 98 ALA A N 1
ATOM 807 C CA . ALA A 1 98 ? 16.497 -2.200 -4.353 1.00 86.69 98 ALA A CA 1
ATOM 808 C C . ALA A 1 98 ? 16.427 -2.221 -5.886 1.00 86.69 98 ALA A C 1
ATOM 810 O O . ALA A 1 98 ? 17.372 -2.676 -6.530 1.00 86.69 98 ALA A O 1
ATOM 811 N N . ASN A 1 99 ? 15.368 -1.661 -6.482 1.00 84.88 99 ASN A N 1
ATOM 812 C CA . ASN A 1 99 ? 15.264 -1.549 -7.934 1.00 84.88 99 ASN A CA 1
ATOM 813 C C . ASN A 1 99 ? 16.341 -0.628 -8.534 1.00 84.88 99 ASN A C 1
ATOM 815 O O . ASN A 1 99 ? 16.930 -0.970 -9.557 1.00 84.88 99 ASN A O 1
ATOM 819 N N . ILE A 1 100 ? 16.634 0.518 -7.904 1.00 85.56 100 ILE A N 1
ATOM 820 C CA . ILE A 1 100 ? 17.724 1.409 -8.347 1.00 85.56 100 ILE A CA 1
ATOM 821 C C . ILE A 1 100 ? 19.065 0.673 -8.300 1.00 85.56 100 ILE A C 1
ATOM 823 O O . ILE A 1 100 ? 19.842 0.745 -9.253 1.00 85.56 100 ILE A O 1
ATOM 827 N N . LEU A 1 101 ? 19.349 -0.022 -7.196 1.00 88.31 101 LEU A N 1
ATOM 828 C CA . LEU A 1 101 ? 20.596 -0.766 -7.027 1.00 88.31 101 LEU A CA 1
ATOM 829 C C . LEU A 1 101 ? 20.718 -1.880 -8.067 1.00 88.31 101 LEU A C 1
ATOM 831 O O . LEU A 1 101 ? 21.751 -1.979 -8.724 1.00 88.31 101 LEU A O 1
ATOM 835 N N . TYR A 1 102 ? 19.656 -2.658 -8.276 1.00 85.25 102 TYR A N 1
ATOM 836 C CA . TYR A 1 102 ? 19.622 -3.707 -9.291 1.00 85.25 102 TYR A CA 1
ATOM 837 C C . TYR A 1 102 ? 19.860 -3.150 -10.700 1.00 85.25 102 TYR A C 1
ATOM 839 O O . TYR A 1 102 ? 20.683 -3.683 -11.444 1.00 85.25 102 TYR A O 1
ATOM 847 N N . ALA A 1 103 ? 19.200 -2.040 -11.041 1.00 84.88 103 ALA A N 1
ATOM 848 C CA . ALA A 1 103 ? 19.357 -1.385 -12.333 1.00 84.88 103 ALA A CA 1
ATOM 849 C C . ALA A 1 103 ? 20.801 -0.914 -12.569 1.00 84.88 103 ALA A C 1
ATOM 851 O O . ALA A 1 103 ? 21.382 -1.202 -13.615 1.00 84.88 103 ALA A O 1
ATOM 852 N N . LYS A 1 104 ? 21.419 -0.290 -11.555 1.00 87.25 104 LYS A N 1
ATOM 853 C CA . LYS A 1 104 ? 22.837 0.103 -11.589 1.00 87.25 104 LYS A CA 1
ATOM 854 C C . LYS A 1 104 ? 23.772 -1.099 -11.730 1.00 87.25 104 LYS A C 1
ATOM 856 O O . LYS A 1 104 ? 24.693 -1.051 -12.531 1.00 87.25 104 LYS A O 1
ATOM 861 N N . MET A 1 105 ? 23.532 -2.186 -10.992 1.00 89.25 105 MET A N 1
ATOM 862 C CA . MET A 1 105 ? 24.360 -3.399 -11.062 1.00 89.25 105 MET A CA 1
ATOM 863 C C . MET A 1 105 ? 24.287 -4.097 -12.423 1.00 89.25 105 MET A C 1
ATOM 865 O O . MET A 1 105 ? 25.247 -4.748 -12.831 1.00 89.25 105 MET A O 1
ATOM 869 N N . LYS A 1 106 ? 23.144 -4.011 -13.107 1.00 86.50 106 LYS A N 1
ATOM 870 C CA . LYS A 1 106 ? 22.918 -4.652 -14.407 1.00 86.50 106 LYS A CA 1
ATOM 871 C C . LYS A 1 106 ? 23.105 -3.713 -15.600 1.00 86.50 106 LYS A C 1
ATOM 873 O O . LYS A 1 106 ? 22.952 -4.178 -16.723 1.00 86.50 106 LYS A O 1
ATOM 878 N N . ASN A 1 107 ? 23.461 -2.443 -15.376 1.00 84.00 107 ASN A N 1
ATOM 879 C CA . ASN A 1 107 ? 23.513 -1.399 -16.408 1.00 84.00 107 ASN A CA 1
ATOM 880 C C . ASN A 1 107 ? 22.230 -1.344 -17.259 1.00 84.00 107 ASN A C 1
ATOM 882 O O . ASN A 1 107 ? 22.281 -1.173 -18.474 1.00 84.00 107 ASN A O 1
ATOM 886 N N . ILE A 1 108 ? 21.077 -1.514 -16.611 1.00 81.44 108 ILE A N 1
ATOM 887 C CA . ILE A 1 108 ? 19.755 -1.414 -17.240 1.00 81.44 108 ILE A CA 1
ATOM 888 C C . ILE A 1 108 ? 19.042 -0.150 -16.764 1.00 81.44 108 ILE A C 1
ATOM 890 O O . ILE A 1 108 ? 19.383 0.432 -15.732 1.00 81.44 108 ILE A O 1
ATOM 894 N N . GLU A 1 109 ? 18.014 0.264 -17.497 1.00 78.25 109 GLU A N 1
ATOM 895 C CA . GLU A 1 109 ? 17.178 1.388 -17.087 1.00 78.25 109 GLU A CA 1
ATOM 896 C C . GLU A 1 109 ? 16.454 1.116 -15.762 1.00 78.25 109 GLU A C 1
ATOM 898 O O . GLU A 1 109 ? 15.991 0.006 -15.479 1.00 78.25 109 GLU A O 1
ATOM 903 N N . ILE A 1 110 ? 16.294 2.167 -14.956 1.00 75.62 110 ILE A N 1
ATOM 904 C CA . ILE A 1 110 ? 15.552 2.094 -13.699 1.00 75.62 110 ILE A CA 1
ATOM 905 C C . ILE A 1 110 ? 14.056 1.976 -14.014 1.00 75.62 110 ILE A C 1
ATOM 907 O O . ILE A 1 110 ? 13.357 2.969 -14.201 1.00 75.62 110 ILE A O 1
ATOM 911 N N . SER A 1 111 ? 13.556 0.743 -14.044 1.00 71.38 111 SER A N 1
ATOM 912 C CA . SER A 1 111 ? 12.176 0.458 -14.444 1.00 71.38 111 SER A CA 1
ATOM 913 C C . SER A 1 111 ? 11.111 1.105 -13.531 1.00 71.38 111 SER A C 1
ATOM 915 O O . SER A 1 111 ? 10.182 1.721 -14.047 1.00 71.38 111 SER A O 1
ATOM 917 N N . PHE A 1 112 ? 11.234 1.050 -12.197 1.00 67.06 112 PHE A N 1
ATOM 918 C CA . PHE A 1 112 ? 10.175 1.533 -11.285 1.00 67.06 112 PHE A CA 1
ATOM 919 C C . PHE A 1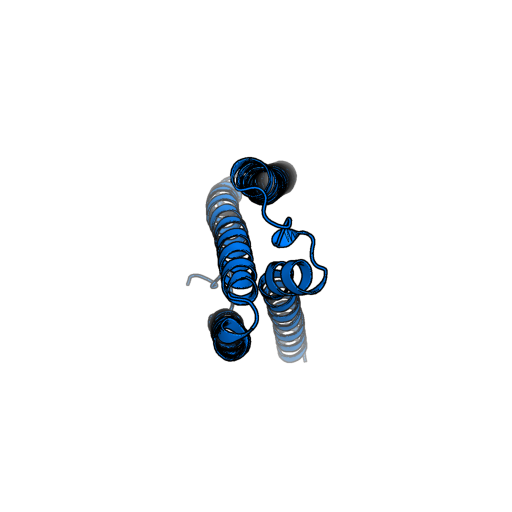 112 ? 9.910 3.049 -11.318 1.00 67.06 112 PHE A C 1
ATOM 921 O O . PHE A 1 112 ? 8.847 3.479 -10.881 1.00 67.06 112 PHE A O 1
ATOM 928 N N . PHE A 1 113 ? 10.843 3.866 -11.823 1.00 65.81 113 PHE A N 1
ATOM 929 C CA . PHE A 1 113 ? 10.638 5.317 -11.954 1.00 65.81 113 PHE A CA 1
ATOM 930 C C . PHE A 1 113 ? 9.997 5.714 -13.284 1.00 65.81 113 PHE A C 1
ATOM 932 O O . PHE A 1 113 ? 9.675 6.887 -13.481 1.00 65.81 113 PHE A O 1
ATOM 939 N N . LYS A 1 114 ? 9.762 4.757 -14.193 1.00 78.00 114 LYS A N 1
ATOM 940 C CA . LYS A 1 114 ? 8.926 5.020 -15.364 1.00 78.00 114 LYS A CA 1
ATOM 941 C C . LYS A 1 114 ? 7.512 5.349 -14.870 1.00 78.00 114 LYS A C 1
ATOM 943 O O . LYS A 1 114 ? 6.961 4.562 -14.095 1.00 78.00 114 LYS A O 1
ATOM 948 N N . PRO A 1 115 ? 6.894 6.458 -15.321 1.00 75.94 115 PRO A N 1
ATOM 949 C CA . PRO A 1 115 ? 5.571 6.872 -14.852 1.00 75.94 115 PRO A CA 1
ATOM 950 C C . PRO A 1 115 ? 4.530 5.753 -14.922 1.00 75.94 115 PRO A C 1
ATOM 952 O O . PRO A 1 115 ? 3.721 5.599 -14.012 1.00 75.94 115 PRO A O 1
ATOM 955 N N . ILE A 1 116 ? 4.598 4.918 -15.963 1.00 79.00 116 ILE A N 1
ATOM 956 C CA . ILE A 1 116 ? 3.674 3.800 -16.151 1.00 79.00 116 ILE A CA 1
ATOM 957 C C . ILE A 1 116 ? 3.819 2.718 -15.067 1.00 79.00 116 ILE A C 1
ATOM 959 O O . ILE A 1 116 ? 2.813 2.241 -14.554 1.00 79.00 116 ILE A O 1
ATOM 963 N N . ASN A 1 117 ? 5.045 2.414 -14.633 1.00 82.06 117 ASN A N 1
ATOM 964 C CA . ASN A 1 117 ? 5.326 1.427 -13.584 1.00 82.06 117 ASN A CA 1
ATOM 965 C C . ASN A 1 117 ? 4.995 1.966 -12.189 1.00 82.06 117 ASN A C 1
ATOM 967 O O . ASN A 1 117 ? 4.560 1.225 -11.308 1.00 82.06 117 ASN A O 1
ATOM 971 N N . PHE A 1 118 ? 5.137 3.276 -11.990 1.00 83.38 118 PHE A N 1
ATOM 972 C CA . PHE A 1 118 ? 4.656 3.932 -10.778 1.00 83.38 118 PHE A CA 1
ATOM 973 C C . PHE A 1 118 ? 3.123 3.887 -10.680 1.00 83.38 118 PHE A C 1
ATOM 975 O O . PHE A 1 118 ? 2.576 3.613 -9.611 1.00 83.38 118 PHE A O 1
ATOM 982 N N . ILE A 1 119 ? 2.423 4.091 -11.803 1.00 87.56 119 ILE A N 1
ATOM 983 C CA . ILE A 1 119 ? 0.963 3.950 -11.872 1.00 87.56 119 ILE A CA 1
ATOM 984 C C . ILE A 1 119 ? 0.554 2.514 -11.535 1.00 87.56 119 ILE A C 1
ATOM 986 O O . ILE A 1 119 ? -0.310 2.335 -10.678 1.00 87.56 119 ILE A O 1
ATOM 990 N N . THR A 1 120 ? 1.186 1.497 -12.136 1.00 91.62 120 THR A N 1
ATOM 991 C CA . THR A 1 120 ? 0.843 0.094 -11.836 1.00 91.62 120 THR A CA 1
ATOM 992 C C . THR A 1 120 ? 1.072 -0.250 -10.367 1.00 91.62 120 THR A C 1
ATOM 994 O O . THR A 1 120 ? 0.239 -0.923 -9.763 1.00 91.62 120 THR A O 1
ATOM 997 N N . PHE A 1 121 ? 2.136 0.276 -9.757 1.00 91.81 121 PHE A N 1
ATOM 998 C CA . PHE A 1 121 ? 2.405 0.134 -8.327 1.00 91.81 121 PHE A CA 1
ATOM 999 C C . PHE A 1 121 ? 1.328 0.773 -7.433 1.00 91.81 121 PHE A C 1
ATOM 1001 O O . PHE A 1 121 ? 0.964 0.212 -6.397 1.00 91.81 121 PHE A O 1
ATOM 1008 N N . ILE A 1 122 ? 0.787 1.932 -7.814 1.00 92.25 122 ILE A N 1
ATOM 1009 C CA . ILE A 1 122 ? -0.222 2.643 -7.015 1.00 92.25 122 ILE A CA 1
ATOM 1010 C C . ILE A 1 122 ? -1.637 2.081 -7.215 1.00 92.25 122 ILE A C 1
ATOM 1012 O O . ILE A 1 122 ? -2.458 2.190 -6.299 1.00 92.25 122 ILE A O 1
ATOM 1016 N N . THR A 1 123 ? -1.939 1.453 -8.354 1.00 94.69 123 THR A N 1
ATOM 1017 C CA . THR A 1 123 ? -3.275 0.922 -8.685 1.00 94.69 123 THR A CA 1
ATOM 1018 C C . THR A 1 123 ? -3.937 0.128 -7.544 1.00 94.69 123 THR A C 1
ATOM 1020 O O . THR A 1 123 ? -5.068 0.470 -7.182 1.00 94.69 123 THR A O 1
ATOM 1023 N N . PRO A 1 124 ? -3.277 -0.846 -6.882 1.00 95.25 124 PRO A N 1
ATOM 1024 C CA . PRO A 1 124 ? -3.856 -1.553 -5.734 1.00 95.25 124 PRO A CA 1
ATOM 1025 C C . PRO A 1 124 ? -4.288 -0.635 -4.584 1.00 95.25 124 PRO A C 1
ATOM 1027 O O . PRO A 1 124 ? -5.316 -0.872 -3.946 1.00 95.25 124 PRO A O 1
ATOM 1030 N N . SER A 1 125 ? -3.536 0.442 -4.343 1.00 92.94 125 SER A N 1
ATOM 1031 C CA . SER A 1 125 ? -3.832 1.441 -3.310 1.00 92.94 125 SER A CA 1
ATOM 1032 C C . SER A 1 125 ? -5.058 2.275 -3.676 1.00 92.94 125 SER A C 1
ATOM 1034 O O . SER A 1 125 ? -5.919 2.508 -2.830 1.00 92.94 125 SER A O 1
ATOM 1036 N N . ILE A 1 126 ? -5.188 2.673 -4.946 1.00 94.31 126 ILE A N 1
ATOM 1037 C CA . ILE A 1 126 ? -6.378 3.381 -5.444 1.00 94.31 126 ILE A CA 1
ATOM 1038 C C . ILE A 1 126 ? -7.617 2.492 -5.301 1.00 94.31 126 ILE A C 1
ATOM 1040 O O . ILE A 1 126 ? -8.631 2.931 -4.754 1.00 94.31 126 ILE A O 1
ATOM 1044 N N . ILE A 1 127 ? -7.526 1.224 -5.719 1.00 94.56 127 ILE A N 1
ATOM 1045 C CA . ILE A 1 127 ? -8.619 0.251 -5.579 1.00 94.56 127 ILE A CA 1
ATOM 1046 C C . ILE A 1 127 ? -9.003 0.091 -4.103 1.00 94.56 127 ILE A C 1
ATOM 1048 O O . ILE A 1 127 ? -10.193 0.065 -3.776 1.00 94.56 127 ILE A O 1
ATOM 1052 N N . PHE A 1 128 ? -8.020 0.023 -3.198 1.00 91.81 128 PHE A N 1
ATOM 1053 C CA . PHE A 1 128 ? -8.256 -0.052 -1.756 1.00 91.81 128 PHE A CA 1
ATOM 1054 C C . PHE A 1 128 ? -9.000 1.175 -1.214 1.00 91.81 128 PHE A C 1
ATOM 1056 O O . PHE A 1 128 ? -9.981 1.022 -0.478 1.00 91.81 128 PHE A O 1
ATOM 1063 N N . VAL A 1 129 ? -8.579 2.386 -1.594 1.00 91.06 129 VAL A N 1
ATOM 1064 C CA . VAL A 1 129 ? -9.221 3.642 -1.172 1.00 91.06 129 VAL A CA 1
ATOM 1065 C C . VAL A 1 129 ? -10.662 3.706 -1.670 1.00 91.06 129 VAL A C 1
ATOM 1067 O O . VAL A 1 129 ? -11.569 3.928 -0.868 1.00 91.06 129 VAL A O 1
ATOM 1070 N N . ILE A 1 130 ? -10.901 3.438 -2.957 1.00 91.06 130 ILE A N 1
ATOM 1071 C CA . ILE A 1 130 ? -12.252 3.437 -3.540 1.00 91.06 130 ILE A CA 1
ATOM 1072 C C . ILE A 1 130 ? -13.137 2.401 -2.838 1.00 91.06 130 ILE A C 1
ATOM 1074 O O . ILE A 1 130 ? -14.247 2.721 -2.412 1.00 91.06 130 ILE A O 1
ATOM 1078 N N . SER A 1 131 ? -12.635 1.178 -2.647 1.00 88.94 131 SER A N 1
ATOM 1079 C CA . SER A 1 131 ? -13.372 0.108 -1.959 1.00 88.94 131 SER A CA 1
ATOM 1080 C C . SER A 1 131 ? -13.732 0.511 -0.525 1.00 88.94 131 SER A C 1
ATOM 1082 O O . SER A 1 131 ? -14.865 0.316 -0.080 1.00 88.94 131 SER A O 1
ATOM 1084 N N . SER A 1 132 ? -12.800 1.144 0.188 1.00 85.25 132 SER A N 1
ATOM 1085 C CA . SER A 1 132 ? -13.016 1.631 1.555 1.00 85.25 132 SER A CA 1
ATOM 1086 C C . SER A 1 132 ? -14.046 2.762 1.615 1.00 85.25 132 SER A C 1
ATOM 1088 O O . SER A 1 132 ? -14.914 2.759 2.489 1.00 85.25 132 SER A O 1
ATOM 1090 N N . LEU A 1 133 ? -14.014 3.701 0.666 1.00 87.12 133 LEU A N 1
ATOM 1091 C CA . LEU A 1 133 ? -15.005 4.777 0.564 1.00 87.12 133 LEU A CA 1
ATOM 1092 C C . LEU A 1 133 ? -16.409 4.225 0.296 1.00 87.12 133 LEU A C 1
ATOM 1094 O O . LEU A 1 133 ? -17.362 4.616 0.973 1.00 87.12 133 LEU A O 1
ATOM 1098 N N . LEU A 1 134 ? -16.537 3.259 -0.618 1.00 85.81 134 LEU A N 1
ATOM 1099 C CA . LEU A 1 134 ? -17.806 2.573 -0.881 1.00 85.81 134 LEU A CA 1
ATOM 1100 C C . LEU A 1 134 ? -18.353 1.889 0.381 1.00 85.81 134 LEU A C 1
ATOM 1102 O O . LEU A 1 134 ? -19.564 1.918 0.621 1.00 85.81 134 LEU A O 1
ATOM 1106 N N . ALA A 1 135 ? -17.478 1.341 1.230 1.00 83.69 135 ALA A N 1
ATOM 1107 C CA . ALA A 1 135 ? -17.871 0.755 2.514 1.00 83.69 135 ALA A CA 1
ATOM 1108 C C . ALA A 1 135 ? -18.479 1.769 3.468 1.00 83.69 135 ALA A C 1
ATOM 1110 O O . ALA A 1 135 ? -19.517 1.506 4.081 1.00 83.69 135 ALA A O 1
ATOM 1111 N N . ILE A 1 136 ? -17.846 2.933 3.572 1.00 83.06 136 ILE A N 1
ATOM 1112 C CA . ILE A 1 136 ? -18.298 4.015 4.441 1.00 83.06 136 ILE A CA 1
ATOM 1113 C C . ILE A 1 136 ? -19.650 4.545 3.953 1.00 83.06 136 ILE A C 1
ATOM 1115 O O . ILE A 1 136 ? -20.589 4.644 4.744 1.00 83.06 136 ILE A O 1
ATOM 1119 N N . VAL A 1 137 ? -19.787 4.805 2.649 1.00 84.50 137 VAL A N 1
ATOM 1120 C CA . VAL A 1 137 ? -21.038 5.300 2.051 1.00 84.50 137 VAL A CA 1
ATOM 1121 C C . VAL A 1 137 ? -22.184 4.313 2.272 1.00 84.50 137 VAL A C 1
ATOM 1123 O O . VAL A 1 137 ? -23.265 4.708 2.714 1.00 84.50 137 VAL A O 1
ATOM 1126 N N . LYS A 1 138 ? -21.955 3.019 2.018 1.00 81.75 138 LYS A N 1
ATOM 1127 C CA . LYS A 1 138 ? -22.962 1.969 2.230 1.00 81.75 138 LYS A CA 1
ATOM 1128 C C . LYS A 1 138 ? -23.390 1.879 3.695 1.00 81.75 138 LYS A C 1
ATOM 1130 O O . LYS A 1 138 ? -24.581 1.781 3.984 1.0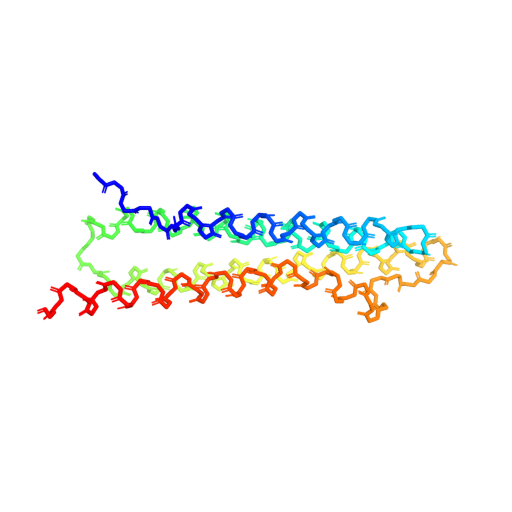0 81.75 138 LYS A O 1
ATOM 1135 N N . LYS A 1 139 ? -22.431 1.941 4.624 1.00 79.25 139 LYS A N 1
ATOM 1136 C CA . LYS A 1 139 ? -22.709 1.908 6.064 1.00 79.25 139 LYS A CA 1
ATOM 1137 C C . LYS A 1 139 ? -23.568 3.097 6.504 1.00 79.25 139 LYS A C 1
ATOM 1139 O O . LYS A 1 139 ? -24.521 2.892 7.248 1.00 79.25 139 LYS A O 1
ATOM 1144 N N . ASN A 1 140 ? -23.270 4.304 6.021 1.00 75.88 140 ASN A N 1
ATOM 1145 C CA . ASN A 1 140 ? -24.034 5.506 6.362 1.00 75.88 140 ASN A CA 1
ATOM 1146 C C . ASN A 1 140 ? -25.467 5.459 5.806 1.00 75.88 140 ASN A C 1
ATOM 1148 O O . ASN A 1 140 ? -26.405 5.793 6.525 1.00 75.88 140 ASN A O 1
ATOM 1152 N N . LYS A 1 141 ? -25.661 4.976 4.568 1.00 75.25 141 LYS A N 1
ATOM 1153 C CA . LYS A 1 141 ? -27.007 4.799 3.990 1.00 75.25 141 LYS A CA 1
ATOM 1154 C C . LYS A 1 141 ? -27.872 3.833 4.805 1.00 75.25 141 LYS A C 1
ATOM 1156 O O . LYS A 1 141 ? -29.025 4.146 5.075 1.00 75.25 141 LYS A O 1
ATOM 1161 N N . ASN A 1 142 ? -27.309 2.704 5.239 1.00 70.44 142 ASN A N 1
ATOM 1162 C CA . ASN A 1 142 ? -28.041 1.732 6.055 1.00 70.44 142 ASN A CA 1
ATOM 1163 C C . ASN A 1 142 ? -28.444 2.293 7.429 1.00 70.44 142 ASN A C 1
ATOM 1165 O O . ASN A 1 142 ? -29.505 1.944 7.926 1.00 70.44 142 ASN A O 1
ATOM 1169 N N . ILE A 1 143 ? -27.624 3.150 8.050 1.00 64.62 143 ILE A N 1
ATOM 1170 C CA . ILE A 1 143 ? -27.974 3.786 9.334 1.00 64.62 143 ILE A CA 1
ATOM 1171 C C . ILE A 1 143 ? -29.183 4.713 9.159 1.00 64.62 143 ILE A C 1
ATOM 1173 O O . ILE A 1 143 ? -30.123 4.632 9.943 1.00 64.62 143 ILE A O 1
ATOM 1177 N N . ASN A 1 144 ? -29.200 5.523 8.097 1.00 59.91 144 ASN A N 1
ATOM 1178 C CA . ASN A 1 144 ? -30.294 6.461 7.831 1.00 59.91 144 ASN A CA 1
ATOM 1179 C C . ASN A 1 144 ? -31.618 5.760 7.474 1.00 59.91 144 ASN A C 1
ATOM 1181 O O . ASN A 1 144 ? -32.679 6.313 7.727 1.00 59.91 144 ASN A O 1
ATOM 1185 N N . GLN A 1 145 ? -31.575 4.547 6.913 1.00 54.69 145 GLN A N 1
ATOM 1186 C CA . GLN A 1 145 ? -32.774 3.742 6.631 1.00 54.69 145 GLN A CA 1
ATOM 1187 C C . GLN A 1 145 ? -33.381 3.069 7.869 1.00 54.69 145 GLN A C 1
ATOM 1189 O O . GLN A 1 145 ? -34.521 2.640 7.809 1.00 54.69 145 GLN A O 1
ATOM 1194 N N . ILE A 1 146 ? -32.626 2.929 8.963 1.00 57.38 146 ILE A N 1
ATOM 1195 C CA . ILE A 1 146 ? -33.120 2.341 10.223 1.00 57.38 146 ILE A CA 1
ATOM 1196 C C . ILE A 1 146 ? -33.730 3.424 11.133 1.00 57.38 146 ILE A C 1
ATOM 1198 O O . ILE A 1 146 ? -34.465 3.110 12.063 1.00 57.38 146 ILE A O 1
ATOM 1202 N N . GLN A 1 147 ? -33.390 4.695 10.898 1.00 49.84 147 GLN A N 1
ATOM 1203 C CA . GLN A 1 147 ? -33.857 5.839 11.690 1.00 49.84 147 GLN A CA 1
ATOM 1204 C C . GLN A 1 147 ? -35.125 6.509 11.137 1.00 49.84 147 GLN A C 1
ATOM 1206 O O . GLN A 1 147 ? -35.684 7.358 11.828 1.00 49.84 147 GLN A O 1
ATOM 1211 N N . ASN A 1 148 ? -35.562 6.127 9.934 1.00 47.66 148 ASN A N 1
ATOM 1212 C CA . ASN A 1 148 ? -36.815 6.544 9.298 1.00 47.66 148 ASN A CA 1
ATOM 1213 C C . ASN A 1 148 ? -37.788 5.367 9.257 1.00 47.66 148 ASN A C 1
ATOM 1215 O O . ASN A 1 148 ? -39.009 5.629 9.299 1.00 47.66 148 ASN A O 1
#

Solvent-accessible surface area (backbone atoms only — not comparable to full-atom values): 8041 Å² total; per-res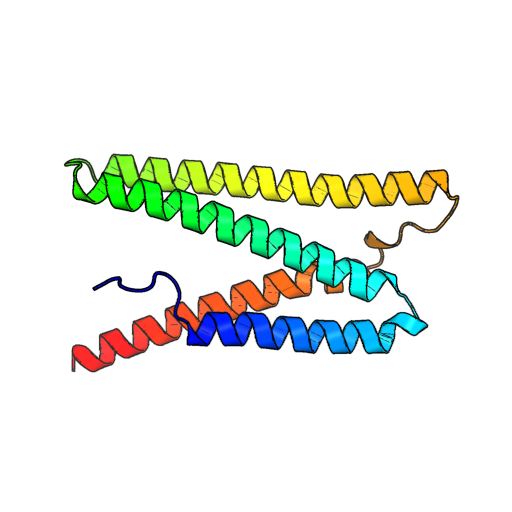idue (Å²): 133,82,78,67,94,60,60,66,71,43,54,49,51,39,51,52,54,50,51,53,52,46,51,55,30,51,72,44,28,87,83,41,56,57,33,37,52,22,30,53,51,23,39,51,53,48,50,52,52,51,51,54,49,51,56,53,50,52,56,51,56,60,48,53,78,79,48,91,58,63,67,59,56,51,51,53,51,52,52,52,51,52,51,52,52,52,54,48,53,50,51,51,50,48,54,57,51,51,44,46,50,51,17,64,75,67,77,46,76,56,60,68,78,38,69,70,25,43,48,30,24,44,46,41,51,53,46,48,51,53,36,51,51,53,50,52,54,53,53,53,54,57,54,57,64,73,75,107

Organism: NCBI:txid29559

Secondary structure (DSSP, 8-state):
----SS-HHHHHHHHHHHHHHHHHHHHTTTT-THHHHHHHHHHHHHHHHHHHHHHHHHHHHHHHTT-S-HHHHHHHHHHHHHHHHHHHHHHHHHHHHHHHHHHHHHT---GGGSHHHHHHHHHHHHHHHHHHHHHHHHHHHHHHHH--

pLDDT: mean 83.61, std 12.42, range [29.62, 96.25]

Sequence (148 aa):
MTKDVIDKKIFVIFVVLNIFFALIYLSLAFIDWTLILGHLTGFLVIVYFSMTNYFAFKKVMQRQKNSSDKKVEKKILIFIFTIISITTLLLVTLFFSANILYAKMKNIEISFFKPINFITFITPSIIFVISSLLAIVKKNKNINQIQN